Protein AF-A0A5N3ZYM3-F1 (afdb_monomer)

Sequence (93 aa):
TVSITFYVDETGISTVPKETSKRLGPKGVKQFGIISSWERAKNITVIAAFSASGNYIPPLFVFPRKRKSPHLQKNEPSGAIYTCTDNGWSNEN

Radius of gyration: 18.05 Å; Cα contacts (8 Å, |Δi|>4): 137; chains: 1; bounding box: 58×26×41 Å

Mean predicted aligned error: 10.6 Å

Foldseek 3Di:
DQPPDKDKDKDWADPFDPDPPDDDDDPPDPDPDDPTPPSPQWTWIKIWIAGPNGDTDAIEIEGLDPDDDPVVCVPHDPPHHYYYDVNNDDDDD

Structure (mmCIF, N/CA/C/O backbone):
data_AF-A0A5N3ZYM3-F1
#
_entry.id   AF-A0A5N3ZYM3-F1
#
loop_
_atom_site.group_PDB
_atom_site.id
_atom_site.type_symbol
_atom_site.label_atom_id
_atom_site.label_alt_id
_atom_site.label_comp_id
_atom_site.label_asym_id
_atom_site.label_entity_id
_atom_site.label_seq_id
_atom_site.pdbx_PDB_ins_code
_atom_site.Cartn_x
_atom_site.Cartn_y
_atom_site.Cartn_z
_atom_site.occupancy
_atom_site.B_iso_or_equiv
_atom_site.auth_seq_id
_atom_site.auth_comp_id
_atom_site.auth_asym_id
_atom_site.auth_atom_id
_atom_site.pdbx_PDB_model_num
ATOM 1 N N . THR A 1 1 ? -19.037 2.239 26.236 1.00 43.53 1 THR A N 1
ATOM 2 C CA . THR A 1 1 ? -19.527 2.528 24.876 1.00 43.53 1 THR A CA 1
ATOM 3 C C . THR A 1 1 ? -18.357 2.425 23.931 1.00 43.53 1 THR A C 1
ATOM 5 O O . THR A 1 1 ? -17.421 3.195 24.081 1.00 43.53 1 THR A O 1
ATOM 8 N N . VAL A 1 2 ? -18.338 1.415 23.060 1.00 52.44 2 VAL A N 1
ATOM 9 C CA . VAL A 1 2 ? -17.290 1.283 22.038 1.00 52.44 2 VAL A CA 1
ATOM 10 C C . VAL A 1 2 ? -17.572 2.350 20.988 1.00 52.44 2 VAL A C 1
ATOM 12 O O . VAL A 1 2 ? -18.649 2.361 20.396 1.00 52.44 2 VAL A O 1
ATOM 15 N N . SER A 1 3 ? -16.662 3.301 20.831 1.00 58.78 3 SER A N 1
ATOM 16 C CA . SER A 1 3 ? -16.807 4.395 19.877 1.00 58.78 3 SER A CA 1
ATOM 17 C C . SER A 1 3 ? -16.760 3.823 18.457 1.00 58.78 3 SER A C 1
ATOM 19 O O . SER A 1 3 ? -15.709 3.386 18.001 1.00 58.78 3 SER A O 1
ATOM 21 N N . ILE A 1 4 ? -17.901 3.807 17.764 1.00 70.00 4 ILE A N 1
ATOM 22 C CA . ILE A 1 4 ? -18.046 3.296 16.385 1.00 70.00 4 ILE A CA 1
ATOM 23 C C . ILE A 1 4 ? -17.547 4.278 15.313 1.00 70.00 4 ILE A C 1
ATOM 25 O O . ILE A 1 4 ? -17.735 4.051 14.121 1.00 70.00 4 ILE A O 1
ATOM 29 N N . THR A 1 5 ? -16.949 5.395 15.723 1.00 82.12 5 THR A N 1
ATOM 30 C CA . THR A 1 5 ? -16.415 6.409 14.816 1.00 82.12 5 THR A CA 1
ATOM 31 C C . THR A 1 5 ? -15.146 5.889 14.151 1.00 82.12 5 THR A C 1
ATOM 33 O O . THR A 1 5 ? -14.173 5.563 14.835 1.00 82.12 5 THR A O 1
ATOM 36 N N . PHE A 1 6 ? -15.151 5.847 12.821 1.00 86.44 6 PHE A N 1
ATOM 37 C CA . PHE A 1 6 ? -13.972 5.563 12.010 1.00 86.44 6 PHE A CA 1
ATOM 38 C C . PHE A 1 6 ? -13.422 6.864 11.425 1.00 86.44 6 PHE A C 1
ATOM 40 O O . PHE A 1 6 ? -14.179 7.683 10.907 1.00 86.44 6 PHE A O 1
ATOM 47 N N . TYR A 1 7 ? -12.106 7.030 11.498 1.00 89.56 7 TYR A N 1
ATOM 48 C CA . TYR A 1 7 ? -11.360 8.090 10.832 1.00 89.56 7 TYR A CA 1
ATOM 49 C C . TYR A 1 7 ? -10.723 7.519 9.574 1.00 8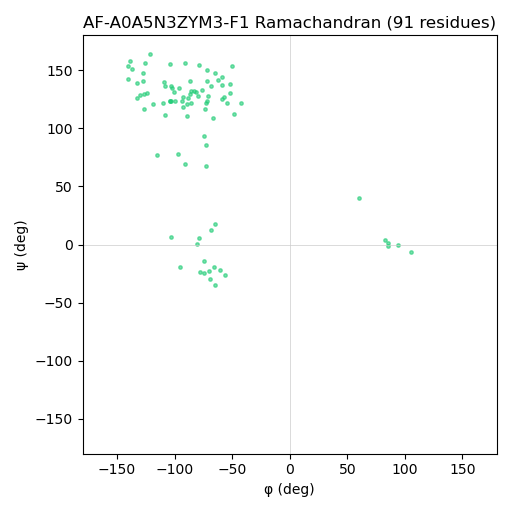9.56 7 TYR A C 1
ATOM 51 O O . TYR A 1 7 ? -10.106 6.457 9.639 1.00 89.56 7 TYR A O 1
ATOM 59 N N . VAL A 1 8 ? -10.893 8.211 8.451 1.00 90.44 8 VAL A N 1
ATOM 60 C CA . VAL A 1 8 ? -10.339 7.836 7.145 1.00 90.44 8 VAL A CA 1
ATOM 61 C C . VAL A 1 8 ? -9.211 8.799 6.805 1.00 90.44 8 VAL A C 1
ATOM 63 O O . VAL A 1 8 ? -9.373 10.002 6.997 1.00 90.44 8 VAL A O 1
ATOM 66 N N . ASP A 1 9 ? -8.101 8.277 6.294 1.00 89.75 9 ASP A N 1
ATOM 67 C CA . ASP A 1 9 ? -6.980 9.082 5.805 1.00 89.75 9 ASP A CA 1
ATOM 68 C C . ASP A 1 9 ? -6.384 8.486 4.521 1.00 89.75 9 ASP A C 1
ATOM 70 O O . ASP A 1 9 ? -6.476 7.273 4.284 1.00 89.75 9 ASP A O 1
ATOM 74 N N . GLU A 1 10 ? -5.780 9.349 3.699 1.00 88.81 10 GLU A N 1
ATOM 75 C CA . GLU A 1 10 ? -5.063 8.979 2.477 1.00 88.81 10 GLU A CA 1
ATOM 76 C C . GLU A 1 10 ? -3.554 9.205 2.652 1.00 88.81 10 GLU A C 1
ATOM 78 O O . GLU A 1 10 ? -3.089 10.318 2.888 1.00 88.81 10 GLU A O 1
ATOM 83 N N . THR A 1 11 ? -2.762 8.146 2.478 1.00 86.94 11 THR A N 1
ATOM 84 C CA . THR A 1 11 ? -1.299 8.198 2.573 1.00 86.94 11 THR A CA 1
ATOM 85 C C . THR A 1 11 ? -0.642 7.686 1.293 1.00 86.94 11 THR A C 1
ATOM 87 O O . THR A 1 11 ? -0.918 6.583 0.823 1.00 86.94 11 THR A O 1
ATOM 90 N N . GLY A 1 12 ? 0.308 8.457 0.760 1.00 85.19 12 GLY A N 1
ATOM 91 C CA . GLY A 1 12 ? 1.179 8.031 -0.335 1.00 85.19 12 GLY A CA 1
ATOM 92 C C . GLY A 1 12 ? 2.408 7.266 0.167 1.00 85.19 12 GLY A C 1
ATOM 93 O O . GLY A 1 12 ? 3.225 7.805 0.913 1.00 85.19 12 GLY A O 1
ATOM 94 N N . ILE A 1 13 ? 2.584 6.025 -0.285 1.00 81.56 13 ILE A N 1
ATOM 95 C CA . ILE A 1 13 ? 3.745 5.179 0.016 1.00 81.56 13 ILE A CA 1
ATOM 96 C C . ILE A 1 13 ? 4.671 5.123 -1.203 1.00 81.56 13 ILE A C 1
ATOM 98 O O . ILE A 1 13 ? 4.274 4.705 -2.291 1.00 81.56 13 ILE A O 1
ATOM 102 N N . SER A 1 14 ? 5.937 5.504 -1.015 1.00 76.69 14 SER A N 1
ATOM 103 C CA . SER A 1 14 ? 6.979 5.369 -2.043 1.00 76.69 14 SER A CA 1
ATOM 104 C C . SER A 1 14 ? 7.541 3.947 -2.062 1.00 76.69 14 SER A C 1
ATOM 106 O O . SER A 1 14 ? 7.952 3.421 -1.029 1.00 76.69 14 SER A O 1
ATOM 108 N N . THR A 1 15 ? 7.636 3.344 -3.249 1.00 70.69 15 THR A N 1
ATOM 109 C CA . THR A 1 15 ? 8.321 2.054 -3.462 1.00 70.69 15 THR A CA 1
ATOM 110 C C . THR A 1 15 ? 9.845 2.174 -3.428 1.00 70.69 15 THR A C 1
ATOM 112 O O . THR A 1 15 ? 10.547 1.170 -3.307 1.00 70.69 15 THR A O 1
ATOM 115 N N . VAL A 1 16 ? 10.376 3.397 -3.517 1.00 69.38 16 VAL A N 1
ATOM 116 C CA . VAL A 1 16 ? 11.813 3.667 -3.446 1.00 69.38 16 VAL A CA 1
ATOM 117 C C . VAL A 1 16 ? 12.202 3.975 -1.996 1.00 69.38 16 VAL A C 1
ATOM 119 O O . VAL A 1 16 ? 11.616 4.889 -1.404 1.00 69.38 16 VAL A O 1
ATOM 122 N N . PRO A 1 17 ? 13.204 3.277 -1.425 1.00 67.75 17 PRO A N 1
ATOM 123 C CA . PRO A 1 17 ? 13.746 3.610 -0.113 1.00 67.75 17 PRO A CA 1
ATOM 124 C C . PRO A 1 17 ? 14.257 5.056 -0.078 1.00 67.75 17 PRO A C 1
ATOM 126 O O . PRO A 1 17 ? 15.067 5.454 -0.917 1.00 67.75 17 PRO A O 1
ATOM 129 N N . LYS A 1 18 ? 13.784 5.838 0.900 1.00 64.00 18 LYS A N 1
ATOM 130 C CA . LYS A 1 18 ? 14.117 7.266 1.051 1.00 64.00 18 LYS A CA 1
ATOM 131 C C . LYS A 1 18 ? 15.574 7.496 1.458 1.00 64.00 18 LYS A C 1
ATOM 133 O O . LYS A 1 18 ? 16.157 8.510 1.090 1.00 64.00 18 LYS A O 1
ATOM 138 N N . GLU A 1 19 ? 16.169 6.549 2.179 1.00 64.19 19 GLU A N 1
ATOM 139 C CA . GLU A 1 19 ? 17.527 6.671 2.699 1.00 64.19 19 GLU A CA 1
ATOM 140 C C . GLU A 1 19 ? 18.404 5.481 2.327 1.00 64.19 19 GLU A C 1
ATOM 142 O O . GLU A 1 19 ? 18.014 4.314 2.377 1.00 64.19 19 GLU A O 1
ATOM 147 N N . THR A 1 20 ? 19.654 5.796 2.010 1.00 60.28 20 THR A N 1
ATOM 148 C CA . THR A 1 20 ? 20.751 4.846 2.055 1.00 60.28 20 THR A CA 1
ATOM 149 C C . THR A 1 20 ? 21.105 4.624 3.527 1.00 60.28 20 THR A C 1
ATOM 151 O O . THR A 1 20 ? 21.861 5.407 4.099 1.00 60.28 20 THR A O 1
ATOM 154 N N . SER A 1 21 ? 20.528 3.601 4.161 1.00 60.06 21 SER A N 1
ATOM 155 C CA . SER A 1 21 ? 20.873 3.202 5.534 1.00 60.06 21 SER A CA 1
ATOM 156 C C . SER A 1 21 ? 22.392 3.056 5.718 1.00 60.06 21 SER A C 1
ATOM 158 O O . SER A 1 21 ? 23.110 2.795 4.751 1.00 60.06 21 SER A O 1
ATOM 160 N N . LYS A 1 22 ? 22.900 3.233 6.952 1.00 65.75 22 LYS A N 1
ATOM 161 C CA . LYS A 1 22 ? 24.327 3.044 7.288 1.00 65.75 22 LYS A CA 1
ATOM 162 C C . LYS A 1 22 ? 24.810 1.700 6.727 1.00 65.75 22 LYS A C 1
ATOM 164 O O . LYS A 1 22 ? 24.356 0.647 7.168 1.00 65.75 22 LYS A O 1
ATOM 169 N N . ARG A 1 23 ? 25.704 1.739 5.734 1.00 63.03 23 ARG A N 1
ATOM 170 C CA . ARG A 1 23 ? 26.168 0.544 5.017 1.00 63.03 23 ARG A CA 1
ATOM 171 C C . ARG A 1 23 ? 27.447 0.011 5.650 1.00 63.03 23 ARG A C 1
ATOM 173 O O . ARG A 1 23 ? 28.443 0.725 5.720 1.00 63.03 23 ARG A O 1
ATOM 180 N N . LEU A 1 24 ? 27.424 -1.253 6.058 1.00 70.06 24 LEU A N 1
ATOM 181 C CA . LEU A 1 24 ? 28.629 -2.032 6.327 1.00 70.06 24 LEU A CA 1
ATOM 182 C C . LEU A 1 24 ? 28.983 -2.773 5.036 1.00 70.06 24 LEU A C 1
ATOM 184 O O . LEU A 1 24 ? 28.177 -3.550 4.530 1.00 70.06 24 LEU A O 1
ATOM 188 N N . GLY A 1 25 ? 30.156 -2.488 4.474 1.00 72.00 25 GLY A N 1
ATOM 189 C CA . GLY A 1 25 ? 30.620 -3.089 3.226 1.00 72.00 25 GLY A CA 1
ATOM 190 C C . GLY A 1 25 ? 32.105 -3.455 3.293 1.00 72.00 25 GLY A C 1
ATOM 191 O O . GLY A 1 25 ? 32.834 -2.898 4.118 1.00 72.00 25 GLY A O 1
ATOM 192 N N . PRO A 1 26 ? 32.568 -4.399 2.454 1.00 74.81 26 PRO A N 1
ATOM 193 C CA . PRO A 1 26 ? 33.972 -4.773 2.351 1.00 74.81 26 PRO A CA 1
ATOM 194 C C . PRO A 1 26 ? 34.882 -3.558 2.133 1.00 74.81 26 PRO A C 1
ATOM 196 O O . PRO A 1 26 ? 34.593 -2.652 1.344 1.00 74.81 26 PRO A O 1
ATOM 199 N N . LYS A 1 27 ? 36.016 -3.559 2.840 1.00 80.44 27 LYS A N 1
ATOM 200 C CA . LYS A 1 27 ? 37.033 -2.505 2.778 1.00 80.44 27 LYS A CA 1
ATOM 201 C C . LYS A 1 27 ? 37.553 -2.368 1.340 1.00 80.44 27 LYS A C 1
ATOM 203 O O . LYS A 1 27 ? 38.033 -3.338 0.767 1.00 80.44 27 LYS A O 1
ATOM 208 N N . GLY A 1 28 ? 37.484 -1.158 0.780 1.00 75.38 28 GLY A N 1
ATOM 209 C CA . GLY A 1 28 ? 38.045 -0.830 -0.539 1.00 75.38 28 GLY A CA 1
ATOM 210 C C . GLY A 1 28 ? 37.034 -0.666 -1.680 1.00 75.38 28 GLY A C 1
ATOM 211 O O . GLY A 1 28 ? 37.421 -0.207 -2.753 1.00 75.38 28 GLY A O 1
ATOM 212 N N . VAL A 1 29 ? 35.743 -0.952 -1.471 1.00 75.31 29 VAL A N 1
ATOM 213 C CA . VAL A 1 29 ? 34.714 -0.753 -2.509 1.00 75.31 29 VAL A CA 1
ATOM 214 C C . VAL A 1 29 ? 34.126 0.659 -2.426 1.00 75.31 29 VAL A C 1
ATOM 216 O O . VAL A 1 29 ? 33.396 0.988 -1.496 1.00 75.31 29 VAL A O 1
ATOM 219 N N . LYS A 1 30 ? 34.431 1.503 -3.423 1.00 63.78 30 LYS A N 1
ATOM 220 C CA . LYS A 1 30 ? 33.980 2.910 -3.487 1.00 63.78 30 LYS A CA 1
ATOM 221 C C . LYS A 1 30 ? 32.525 3.086 -3.946 1.00 63.78 30 LYS A C 1
ATOM 223 O O . LYS A 1 30 ? 31.912 4.096 -3.619 1.00 63.78 30 LYS A O 1
ATOM 228 N N . GLN A 1 31 ? 31.961 2.127 -4.683 1.00 62.06 31 GLN A N 1
ATOM 229 C CA . GLN A 1 31 ? 30.575 2.167 -5.170 1.00 62.06 31 GLN A CA 1
ATOM 230 C C . GLN A 1 31 ? 29.747 1.045 -4.538 1.00 62.06 31 GLN A C 1
ATOM 232 O O . GLN A 1 31 ? 29.452 0.030 -5.157 1.00 62.06 31 GLN A O 1
ATOM 237 N N . PHE A 1 32 ? 29.362 1.236 -3.278 1.00 64.44 32 PHE A N 1
ATOM 238 C CA . PHE A 1 32 ? 28.402 0.368 -2.593 1.00 64.44 32 PHE A CA 1
ATOM 239 C C . PHE A 1 32 ? 26.991 0.933 -2.798 1.00 64.44 32 PHE A C 1
ATOM 241 O O . PHE A 1 32 ? 26.442 1.543 -1.889 1.00 64.44 32 PHE A O 1
ATOM 248 N N . GLY A 1 33 ? 26.459 0.880 -4.022 1.00 63.91 33 GLY A N 1
ATOM 249 C CA . GLY A 1 33 ? 25.186 1.517 -4.394 1.00 63.91 33 GLY A CA 1
ATOM 250 C C . GLY A 1 33 ? 23.944 0.731 -3.953 1.00 63.91 33 GLY A C 1
ATOM 251 O O . GLY A 1 33 ? 23.995 -0.484 -3.801 1.00 63.91 33 GLY A O 1
ATOM 252 N N . ILE A 1 34 ? 22.810 1.418 -3.770 1.00 62.53 34 ILE A N 1
ATOM 253 C CA . ILE A 1 34 ? 21.493 0.760 -3.770 1.00 62.53 34 ILE A CA 1
ATOM 254 C C . ILE A 1 34 ? 21.072 0.626 -5.230 1.00 62.53 34 ILE A C 1
ATOM 256 O O . ILE A 1 34 ? 21.133 1.604 -5.975 1.00 62.53 34 ILE A O 1
ATOM 260 N N . ILE A 1 35 ? 20.622 -0.566 -5.618 1.00 63.44 35 ILE A N 1
ATOM 261 C CA . ILE A 1 35 ? 19.869 -0.750 -6.858 1.00 63.44 35 ILE A CA 1
ATOM 262 C C . ILE A 1 35 ? 18.483 -0.157 -6.597 1.00 63.44 35 ILE A C 1
ATOM 264 O O . ILE A 1 35 ? 17.575 -0.843 -6.136 1.00 63.44 35 ILE A O 1
ATOM 268 N N . SER A 1 36 ? 18.337 1.150 -6.795 1.00 57.31 36 SER A N 1
ATOM 269 C CA . SER A 1 36 ? 17.027 1.789 -6.800 1.00 57.31 36 SER A CA 1
ATOM 270 C C . SER A 1 36 ? 16.496 1.745 -8.224 1.00 57.31 36 SER A C 1
ATOM 272 O O . SER A 1 36 ? 17.126 2.239 -9.158 1.00 57.31 36 SER A O 1
ATOM 274 N N . SER A 1 37 ? 15.338 1.110 -8.395 1.00 57.16 37 SER A N 1
ATOM 275 C CA . SER A 1 37 ? 14.614 1.141 -9.662 1.00 57.16 37 SER A CA 1
ATOM 276 C C . SER A 1 37 ? 14.287 2.590 -10.041 1.00 57.16 37 SER A C 1
ATOM 278 O O . SER A 1 37 ? 13.964 3.413 -9.181 1.00 57.16 37 SER A O 1
ATOM 280 N N . TRP A 1 38 ? 14.322 2.894 -11.340 1.00 49.91 38 TRP A N 1
ATOM 281 C CA . TRP A 1 38 ? 13.863 4.164 -11.920 1.00 49.91 38 TRP A CA 1
ATOM 282 C C . TRP A 1 38 ? 12.330 4.344 -11.823 1.00 49.91 38 TRP A C 1
ATOM 284 O O . TRP A 1 38 ? 11.776 5.286 -12.370 1.00 49.91 38 TRP A O 1
ATOM 294 N N . GLU A 1 39 ? 11.618 3.520 -11.049 1.00 54.62 39 GLU A N 1
ATOM 295 C CA . GLU A 1 39 ? 10.246 3.798 -10.579 1.00 54.62 39 GLU A CA 1
ATOM 296 C C . GLU A 1 39 ? 10.156 5.008 -9.617 1.00 54.62 39 GLU A C 1
ATOM 298 O O . GLU A 1 39 ? 9.156 5.192 -8.921 1.00 54.62 39 GLU A O 1
ATOM 303 N N . ARG A 1 40 ? 11.185 5.871 -9.594 1.00 51.50 40 ARG A N 1
ATOM 304 C CA . ARG A 1 40 ? 11.106 7.245 -9.092 1.00 51.50 40 ARG A CA 1
ATOM 305 C C . ARG A 1 40 ? 9.795 7.863 -9.592 1.00 51.50 40 ARG A C 1
ATOM 307 O O . ARG A 1 40 ? 9.590 7.955 -10.796 1.00 51.50 40 ARG A O 1
ATOM 314 N N . ALA A 1 41 ? 8.956 8.298 -8.653 1.00 52.31 41 ALA A N 1
ATOM 315 C CA . ALA A 1 41 ? 7.677 8.997 -8.845 1.00 52.31 41 ALA A CA 1
ATOM 316 C C . ALA A 1 41 ? 6.386 8.160 -8.881 1.00 52.31 41 ALA A C 1
ATOM 318 O O . ALA A 1 41 ? 5.312 8.749 -8.969 1.00 52.31 41 ALA A O 1
ATOM 319 N N . LYS A 1 42 ? 6.426 6.829 -8.744 1.00 62.78 42 LYS A N 1
ATOM 320 C CA . LYS A 1 42 ? 5.195 6.030 -8.620 1.00 62.78 42 LYS A CA 1
ATOM 321 C C . LYS A 1 42 ? 4.869 5.725 -7.160 1.00 62.78 42 LYS A C 1
ATOM 323 O O . LYS A 1 42 ? 5.118 4.622 -6.680 1.00 62.78 42 LYS A O 1
ATOM 328 N N . ASN A 1 43 ? 4.316 6.717 -6.465 1.00 73.88 43 ASN A N 1
ATOM 329 C CA . ASN A 1 43 ? 3.738 6.503 -5.140 1.00 73.88 43 ASN A CA 1
ATOM 330 C C . ASN A 1 43 ? 2.480 5.639 -5.269 1.00 73.88 43 ASN A C 1
ATOM 332 O O . ASN A 1 43 ? 1.679 5.830 -6.182 1.00 73.88 43 ASN A O 1
ATOM 336 N N . ILE A 1 44 ? 2.335 4.6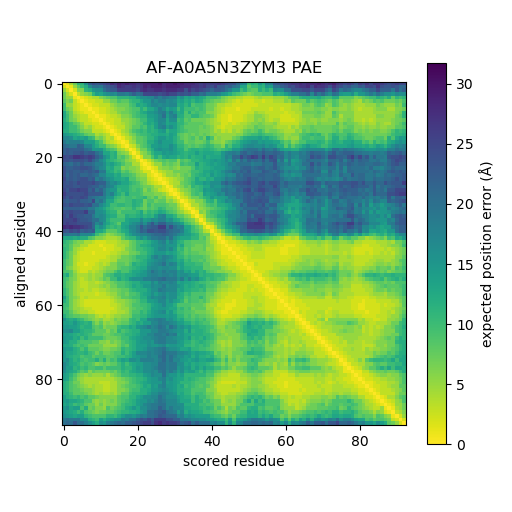71 -4.373 1.00 82.38 44 ILE A N 1
ATOM 337 C CA . ILE A 1 44 ? 1.102 3.911 -4.191 1.00 82.38 44 ILE A CA 1
ATOM 338 C C . ILE A 1 44 ? 0.267 4.697 -3.193 1.00 82.38 44 ILE A C 1
ATOM 340 O O . ILE A 1 44 ? 0.748 4.987 -2.098 1.00 82.38 44 ILE A O 1
ATOM 344 N N . THR A 1 45 ? -0.965 5.021 -3.547 1.00 87.44 45 THR A N 1
ATOM 345 C CA . THR A 1 45 ? -1.887 5.666 -2.618 1.00 87.44 45 THR A CA 1
ATOM 346 C C . THR A 1 45 ? -2.602 4.601 -1.795 1.00 87.44 45 THR A C 1
ATOM 348 O O . THR A 1 45 ? -3.078 3.600 -2.333 1.00 87.44 45 THR A O 1
ATOM 351 N N . VAL A 1 46 ? -2.649 4.792 -0.480 1.00 88.75 46 VAL A N 1
ATOM 352 C CA . VAL A 1 46 ? -3.357 3.924 0.459 1.00 88.75 46 VAL A CA 1
ATOM 353 C C . VAL A 1 46 ? -4.423 4.741 1.159 1.00 88.75 46 VAL A C 1
ATOM 355 O O . VAL A 1 46 ? -4.101 5.709 1.842 1.00 88.75 46 VAL A O 1
ATOM 358 N N . ILE A 1 47 ? -5.677 4.325 1.018 1.00 89.81 47 ILE A N 1
ATOM 359 C CA . ILE A 1 47 ? -6.790 4.854 1.804 1.00 89.81 47 ILE A CA 1
ATOM 360 C C . ILE A 1 47 ? -7.138 3.815 2.859 1.00 89.81 47 ILE A C 1
ATOM 362 O O . ILE A 1 47 ? -7.427 2.661 2.535 1.00 89.81 47 ILE A O 1
ATOM 366 N N . ALA A 1 48 ? -7.115 4.211 4.125 1.00 89.81 48 ALA A N 1
ATOM 367 C CA . ALA A 1 48 ? -7.420 3.317 5.231 1.00 89.81 48 ALA A CA 1
ATOM 368 C C . ALA A 1 48 ? -8.308 4.010 6.263 1.00 89.81 48 ALA A C 1
ATOM 370 O O . ALA A 1 48 ? -8.254 5.229 6.422 1.00 89.81 48 ALA A O 1
ATOM 371 N N . ALA A 1 49 ? -9.125 3.219 6.963 1.00 89.69 49 ALA A N 1
ATOM 372 C CA . ALA A 1 49 ? -10.021 3.722 7.992 1.00 89.69 49 ALA A CA 1
ATOM 373 C C . ALA A 1 49 ? -9.836 2.974 9.312 1.00 89.69 49 ALA A C 1
ATOM 375 O O . ALA A 1 49 ? -9.894 1.742 9.342 1.00 89.69 49 ALA A O 1
ATOM 376 N N . PHE A 1 50 ? -9.671 3.721 10.403 1.00 89.25 50 PHE A N 1
ATOM 377 C CA . PHE A 1 50 ? -9.407 3.186 11.737 1.00 89.25 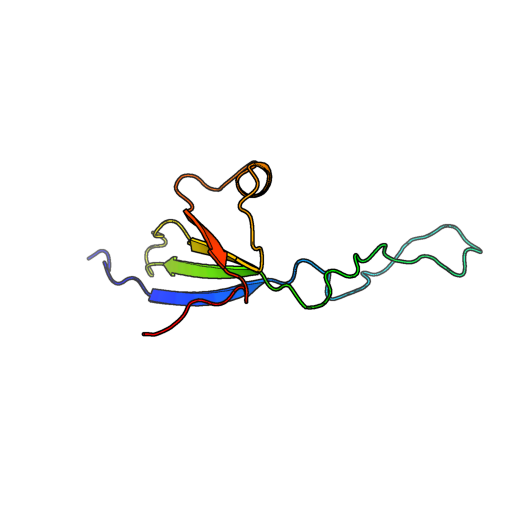50 PHE A CA 1
ATOM 378 C C . PHE A 1 50 ? -10.314 3.831 12.784 1.00 89.25 50 PHE A C 1
ATOM 380 O O . PHE A 1 50 ? -10.548 5.038 12.780 1.00 89.25 50 PHE A O 1
ATOM 387 N N . SER A 1 51 ? -10.815 3.021 13.711 1.00 88.00 51 SER A N 1
ATOM 388 C CA . SER A 1 51 ? -11.502 3.498 14.913 1.00 88.00 51 SER A CA 1
ATOM 389 C C . SER A 1 51 ? -10.514 3.681 16.064 1.00 88.00 51 SER A C 1
ATOM 391 O O . SER A 1 51 ? -9.496 2.990 16.141 1.00 88.00 51 SER A O 1
ATOM 393 N N . ALA A 1 52 ? -10.854 4.540 17.028 1.00 85.50 52 ALA A N 1
ATOM 394 C CA . ALA A 1 52 ? -10.069 4.696 18.258 1.00 85.50 52 ALA A CA 1
ATOM 395 C C . ALA A 1 52 ? -9.979 3.394 19.081 1.00 85.50 52 ALA A C 1
ATOM 397 O O . ALA A 1 52 ? -9.068 3.221 19.884 1.00 85.50 52 ALA A O 1
ATOM 398 N N . SER A 1 53 ? -10.916 2.465 18.873 1.00 86.12 53 SER A N 1
ATOM 399 C CA . SER A 1 53 ? -10.920 1.139 19.497 1.00 86.12 53 SER A CA 1
ATOM 400 C C . SER A 1 53 ? -9.997 0.128 18.802 1.00 86.12 53 SER A C 1
ATOM 402 O O . SER A 1 53 ? -9.937 -1.017 19.237 1.00 86.12 53 SER A O 1
ATOM 404 N N . GLY A 1 54 ? -9.293 0.518 17.733 1.00 83.06 54 GLY A N 1
ATOM 405 C CA . GLY A 1 54 ? -8.353 -0.34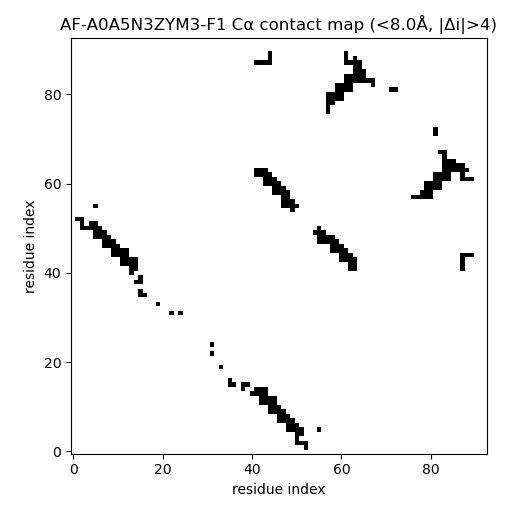3 17.010 1.00 83.06 54 GLY A CA 1
ATOM 406 C C . GLY A 1 54 ? -8.987 -1.225 15.931 1.00 83.06 54 GLY A C 1
ATOM 407 O O . GLY A 1 54 ? -8.276 -1.965 15.255 1.00 83.06 54 GLY A O 1
ATOM 408 N N . ASN A 1 55 ? -10.304 -1.134 15.717 1.00 85.06 55 ASN A N 1
ATOM 409 C CA . ASN A 1 55 ? -10.944 -1.764 14.560 1.00 85.06 55 ASN A CA 1
ATOM 410 C C . ASN A 1 55 ? -10.572 -1.000 13.290 1.00 85.06 55 ASN A C 1
ATOM 412 O O . ASN A 1 55 ? -10.564 0.235 13.309 1.00 85.06 55 ASN A O 1
ATOM 416 N N . TYR A 1 56 ? -10.336 -1.718 12.195 1.00 84.12 56 TYR A N 1
ATOM 417 C CA . TYR A 1 56 ? -10.028 -1.138 10.893 1.0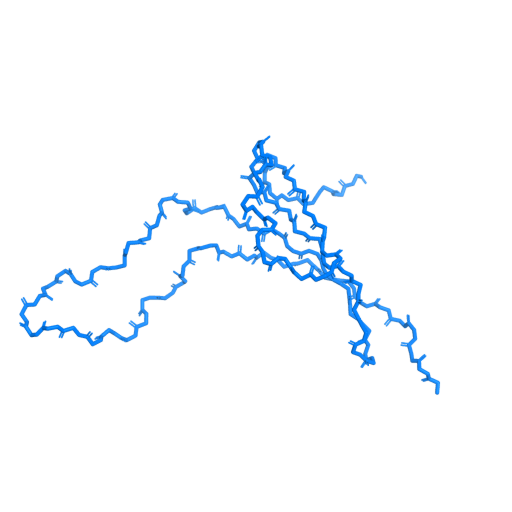0 84.12 56 TYR A CA 1
ATOM 418 C C . TYR A 1 56 ? -10.953 -1.685 9.809 1.00 84.12 56 TYR A C 1
ATOM 420 O O . TYR A 1 56 ? -11.392 -2.834 9.867 1.00 84.12 56 TYR A O 1
ATOM 428 N N . ILE A 1 57 ? -11.243 -0.847 8.820 1.00 85.38 57 ILE A N 1
ATOM 429 C CA . ILE A 1 57 ? -11.873 -1.268 7.568 1.00 85.38 57 ILE A CA 1
ATOM 430 C C . ILE A 1 57 ? -10.740 -1.699 6.632 1.00 85.38 57 ILE A C 1
ATOM 432 O O . ILE A 1 57 ? -9.684 -1.055 6.648 1.00 85.38 57 ILE A O 1
ATOM 436 N N . PRO A 1 58 ? -10.906 -2.770 5.836 1.00 89.62 58 PRO A N 1
ATOM 437 C CA . PRO A 1 58 ? -9.855 -3.196 4.929 1.00 89.62 58 PRO A CA 1
ATOM 438 C C . PRO A 1 58 ? -9.355 -2.045 4.037 1.00 89.62 58 PRO A C 1
ATOM 440 O O . PRO A 1 58 ? -10.173 -1.329 3.454 1.00 89.62 58 PRO A O 1
ATOM 443 N N . PRO A 1 59 ? -8.030 -1.837 3.946 1.00 89.44 59 PRO A N 1
ATOM 444 C CA . PRO A 1 59 ? -7.459 -0.702 3.231 1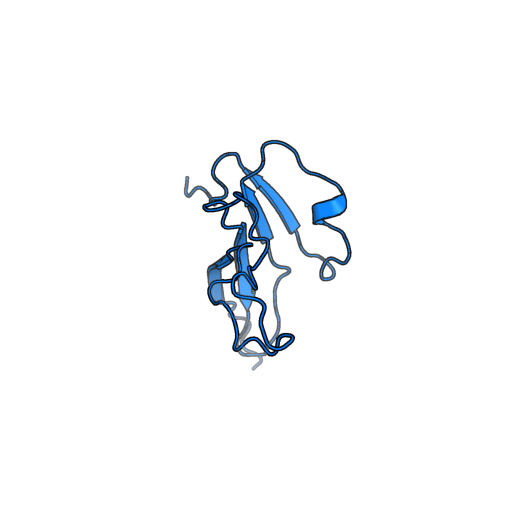.00 89.44 59 PRO A CA 1
ATOM 445 C C . PRO A 1 59 ? -7.610 -0.850 1.713 1.00 89.44 59 PRO A C 1
ATOM 447 O O . PRO A 1 59 ? -7.587 -1.960 1.171 1.00 89.44 59 PRO A O 1
ATOM 450 N N . LEU A 1 60 ? -7.709 0.286 1.025 1.00 89.56 60 LEU A N 1
ATOM 451 C CA . LEU A 1 60 ? -7.681 0.391 -0.429 1.00 89.56 60 LEU A CA 1
ATOM 452 C C . LEU A 1 60 ? -6.287 0.819 -0.888 1.00 89.56 60 LEU A C 1
ATOM 454 O O . LEU A 1 60 ? -5.802 1.882 -0.514 1.00 89.56 60 LEU A O 1
ATOM 458 N N . PHE A 1 61 ? -5.679 0.019 -1.757 1.00 87.94 61 PHE A N 1
ATOM 459 C CA . PHE A 1 61 ? -4.428 0.337 -2.431 1.00 87.94 61 PHE A CA 1
ATOM 460 C C . PHE A 1 61 ? -4.692 0.754 -3.880 1.00 87.94 61 PHE A C 1
ATOM 462 O O . PHE A 1 61 ? -5.248 -0.018 -4.668 1.00 87.94 61 PHE A O 1
ATOM 469 N N . VAL A 1 62 ? -4.239 1.948 -4.250 1.00 88.62 62 VAL A N 1
ATOM 470 C CA . VAL A 1 62 ? -4.320 2.519 -5.596 1.00 88.62 62 VAL A CA 1
ATOM 471 C C . VAL A 1 62 ? -2.921 2.529 -6.209 1.00 88.62 62 VAL A C 1
ATOM 473 O O . VAL A 1 62 ? -2.023 3.248 -5.769 1.00 88.62 62 VAL A O 1
ATOM 476 N N . PHE A 1 63 ? -2.712 1.704 -7.236 1.00 85.69 63 PHE A N 1
ATOM 477 C CA . PHE A 1 63 ? -1.425 1.614 -7.926 1.00 85.69 63 PHE A CA 1
ATOM 478 C C . PHE A 1 63 ? -1.400 2.497 -9.184 1.00 85.69 63 PHE A C 1
ATOM 480 O O . PHE A 1 63 ? -2.312 2.374 -10.003 1.00 85.69 63 PHE A O 1
ATOM 487 N N . PRO A 1 64 ? -0.325 3.280 -9.425 1.00 81.69 64 PRO A N 1
ATOM 488 C CA . PRO A 1 64 ? -0.103 4.045 -10.663 1.00 81.69 64 PRO A CA 1
ATOM 489 C C . PRO A 1 64 ? 0.278 3.128 -11.845 1.00 81.69 64 PRO A C 1
ATOM 491 O O . PRO A 1 64 ? 1.427 3.088 -12.325 1.00 81.69 64 PRO A O 1
ATOM 494 N N . ARG A 1 65 ? -0.671 2.300 -12.286 1.00 78.75 65 ARG A N 1
ATOM 495 C CA . ARG A 1 65 ? -0.496 1.263 -13.312 1.00 78.75 65 ARG A CA 1
ATOM 496 C C . ARG A 1 65 ? -1.723 1.199 -14.221 1.00 78.75 65 ARG A C 1
ATOM 498 O O . ARG A 1 65 ? -2.846 1.228 -13.752 1.00 78.75 65 ARG A O 1
ATOM 505 N N . LYS A 1 66 ? -1.491 0.968 -15.518 1.00 76.00 66 LYS A N 1
ATOM 506 C CA . LYS A 1 66 ? -2.560 0.707 -16.504 1.00 76.00 66 LYS A CA 1
ATOM 507 C C . LYS A 1 66 ? -3.170 -0.691 -16.395 1.00 76.00 66 LYS A C 1
ATOM 509 O O . LYS A 1 66 ? -4.267 -0.941 -16.876 1.00 76.00 66 LYS A O 1
ATOM 514 N N . ARG A 1 67 ? -2.418 -1.647 -15.842 1.00 77.94 67 ARG A N 1
ATOM 515 C CA . ARG A 1 67 ? -2.805 -3.061 -15.776 1.00 77.94 67 ARG A CA 1
ATOM 516 C C . ARG A 1 67 ? -2.640 -3.583 -14.360 1.00 77.94 67 ARG A C 1
ATOM 518 O O . ARG A 1 67 ? -1.554 -3.481 -13.783 1.00 77.94 67 ARG A O 1
ATOM 525 N N . LYS A 1 68 ? -3.697 -4.208 -13.848 1.00 78.69 68 LYS A N 1
ATOM 526 C CA . LYS A 1 68 ? -3.648 -4.984 -12.611 1.00 78.69 68 LYS A CA 1
ATOM 527 C C . LYS A 1 68 ? -2.855 -6.268 -12.864 1.00 78.69 68 LYS A C 1
ATOM 529 O O . LYS A 1 68 ? -3.116 -6.987 -13.825 1.00 78.69 68 LYS A O 1
ATOM 534 N N . SER A 1 69 ? -1.858 -6.528 -12.022 1.00 80.00 69 SER A N 1
ATOM 535 C CA . SER A 1 69 ? -1.073 -7.766 -12.038 1.00 80.00 69 SER A CA 1
ATOM 536 C C . SER A 1 69 ? -1.424 -8.600 -10.805 1.00 80.00 69 SER A C 1
ATOM 538 O O . SER A 1 69 ? -1.513 -8.014 -9.725 1.00 80.00 69 SER A O 1
ATOM 540 N N . PRO A 1 70 ? -1.555 -9.937 -10.911 1.00 80.44 70 PRO A N 1
ATOM 541 C CA . PRO A 1 70 ? -1.789 -10.810 -9.756 1.00 80.44 70 PRO A CA 1
ATOM 542 C C . PRO A 1 70 ? -0.721 -10.669 -8.664 1.00 80.44 70 PRO A C 1
ATOM 544 O O . PRO A 1 70 ? -0.987 -10.875 -7.486 1.00 80.44 70 PRO A O 1
ATOM 547 N N . HIS A 1 71 ? 0.493 -10.252 -9.034 1.00 81.50 71 HIS A N 1
ATOM 548 C CA . HIS A 1 71 ? 1.580 -10.024 -8.083 1.00 81.50 71 HIS A CA 1
ATOM 549 C C . HIS A 1 71 ? 1.326 -8.862 -7.114 1.00 81.50 71 HIS A C 1
ATOM 551 O O . HIS A 1 71 ? 1.968 -8.812 -6.072 1.0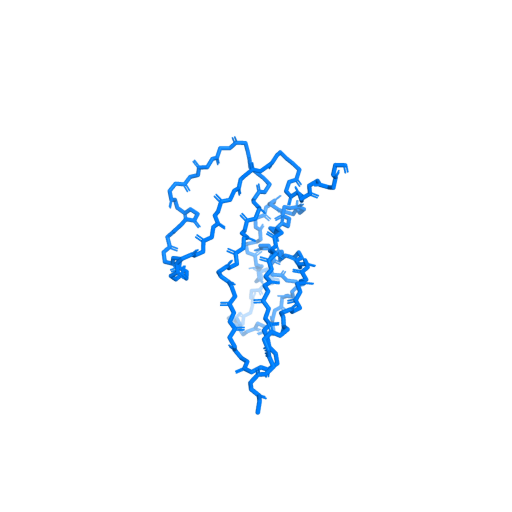0 81.50 71 HIS A O 1
ATOM 557 N N . LEU A 1 72 ? 0.406 -7.945 -7.435 1.00 76.75 72 L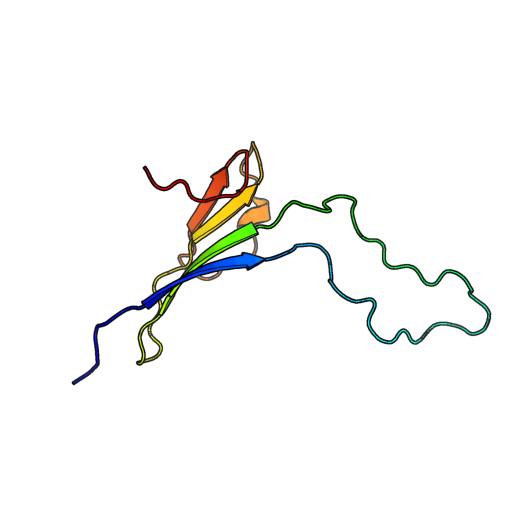EU A N 1
ATOM 558 C CA . LEU A 1 72 ? 0.032 -6.838 -6.546 1.00 76.75 72 LEU A CA 1
ATOM 559 C C . LEU A 1 72 ? -0.747 -7.298 -5.311 1.00 76.75 72 LEU A C 1
ATOM 561 O O . LEU A 1 72 ? -0.748 -6.600 -4.307 1.00 76.75 72 LEU A O 1
ATOM 565 N N . GLN A 1 73 ? -1.384 -8.464 -5.404 1.00 80.56 73 GLN A N 1
ATOM 566 C CA . GLN A 1 73 ? -2.227 -9.075 -4.373 1.00 80.56 73 GLN A CA 1
ATOM 567 C C . GLN A 1 73 ? -1.502 -10.210 -3.637 1.00 80.56 73 GLN A C 1
ATOM 569 O O . GLN A 1 73 ? -2.073 -10.951 -2.840 1.00 80.56 73 GLN A O 1
ATOM 574 N N . LYS A 1 74 ? -0.210 -10.397 -3.922 1.00 80.88 74 LYS A N 1
ATOM 575 C CA . LYS A 1 74 ? 0.568 -11.471 -3.315 1.00 80.88 74 LYS A CA 1
ATOM 576 C C . LYS A 1 74 ? 0.820 -11.144 -1.842 1.00 80.88 74 LYS A C 1
ATOM 578 O O . LYS A 1 74 ? 1.450 -10.132 -1.548 1.00 80.88 74 LYS A O 1
ATOM 583 N N . ASN A 1 75 ? 0.414 -12.047 -0.947 1.00 80.56 75 ASN A N 1
ATOM 584 C CA . ASN A 1 75 ? 0.508 -11.883 0.511 1.00 80.56 75 ASN A CA 1
ATOM 585 C C . ASN A 1 75 ? -0.274 -10.662 1.031 1.00 80.56 75 ASN A C 1
ATOM 587 O O . ASN A 1 75 ? 0.211 -9.926 1.890 1.00 80.56 75 ASN A O 1
ATOM 591 N N . GLU A 1 76 ? -1.459 -10.423 0.472 1.00 78.75 76 GLU A N 1
ATOM 592 C CA . GLU A 1 76 ? -2.321 -9.315 0.876 1.00 78.75 76 GLU A CA 1
ATOM 593 C C . GLU A 1 76 ? -2.837 -9.445 2.321 1.00 78.75 76 GLU A C 1
ATOM 595 O O . GLU A 1 76 ? -3.079 -10.558 2.802 1.00 78.75 76 GLU A O 1
ATOM 600 N N . PRO A 1 77 ? -3.044 -8.317 3.028 1.00 76.25 77 PRO A N 1
ATOM 601 C CA . PRO A 1 77 ? -3.852 -8.304 4.236 1.00 76.25 77 PRO A CA 1
ATOM 602 C C . PRO A 1 77 ? -5.265 -8.796 3.912 1.00 76.25 77 PRO A C 1
ATOM 604 O O . PRO A 1 77 ? -5.844 -8.408 2.896 1.00 76.25 77 PRO A O 1
ATOM 607 N N . SER A 1 78 ? -5.829 -9.635 4.783 1.00 77.12 78 SER A N 1
ATOM 608 C CA . SER A 1 78 ? -7.161 -10.208 4.570 1.00 77.12 78 SER A CA 1
ATOM 609 C C . SER A 1 78 ? -8.202 -9.107 4.325 1.00 77.12 78 SER A C 1
ATOM 611 O O . SER A 1 78 ? -8.380 -8.215 5.155 1.00 77.12 78 SER A O 1
ATOM 613 N N . GLY A 1 79 ? -8.866 -9.167 3.169 1.00 81.38 79 GLY A N 1
ATOM 614 C CA . GLY A 1 79 ? -9.917 -8.230 2.767 1.00 81.38 79 GLY A CA 1
ATOM 615 C C . GLY A 1 79 ? -9.440 -6.934 2.105 1.00 81.38 79 GLY A C 1
ATOM 616 O O . GLY A 1 79 ? -10.290 -6.129 1.730 1.00 81.38 79 GLY A O 1
ATOM 617 N N . ALA A 1 80 ? -8.130 -6.704 1.949 1.00 83.88 80 ALA A N 1
ATOM 618 C CA . ALA A 1 80 ? -7.619 -5.493 1.306 1.00 83.88 80 ALA A CA 1
ATOM 619 C C . ALA A 1 80 ? -8.075 -5.379 -0.161 1.00 83.88 80 ALA A C 1
ATOM 621 O O . ALA A 1 80 ? -8.130 -6.359 -0.907 1.00 83.88 80 ALA A O 1
ATOM 622 N N . ILE A 1 81 ? -8.390 -4.155 -0.587 1.00 87.06 81 ILE A N 1
ATOM 623 C CA . ILE A 1 81 ? -8.882 -3.865 -1.935 1.00 87.06 81 ILE A CA 1
ATOM 624 C C . ILE A 1 81 ? -7.745 -3.264 -2.758 1.00 87.06 81 ILE A C 1
ATOM 626 O O . ILE A 1 81 ? -7.012 -2.395 -2.298 1.00 87.06 81 ILE A O 1
ATOM 630 N N . TYR A 1 82 ? -7.607 -3.716 -4.004 1.00 86.50 82 TYR A N 1
ATOM 631 C CA . TYR A 1 82 ? -6.521 -3.314 -4.898 1.00 86.50 82 TYR A CA 1
ATOM 632 C C . TYR A 1 82 ? -7.082 -2.795 -6.215 1.00 86.50 82 TYR A C 1
ATOM 634 O O . TYR A 1 82 ? -7.676 -3.565 -6.983 1.00 86.50 82 TYR A O 1
ATOM 642 N N . THR A 1 83 ? -6.832 -1.519 -6.498 1.00 86.69 83 THR A N 1
ATOM 643 C CA . THR A 1 83 ? -7.199 -0.852 -7.747 1.00 86.69 83 THR A CA 1
ATOM 644 C C . THR A 1 83 ? -5.974 -0.273 -8.455 1.00 86.69 83 THR A C 1
ATOM 646 O O . THR A 1 83 ? -4.876 -0.183 -7.903 1.00 86.69 83 THR A O 1
ATOM 649 N N . CYS A 1 84 ? -6.133 0.049 -9.731 1.00 85.75 84 CYS A N 1
ATOM 650 C CA . CYS A 1 84 ? -5.080 0.577 -10.584 1.00 85.75 84 CYS A CA 1
ATOM 651 C C . CYS A 1 84 ? -5.628 1.792 -11.335 1.00 85.75 84 CYS A C 1
ATOM 653 O O . CYS A 1 84 ? -6.666 1.685 -11.984 1.00 85.75 84 CYS A O 1
ATOM 655 N N . THR A 1 85 ? -4.936 2.924 -11.239 1.00 84.81 85 THR A N 1
ATOM 656 C CA . THR A 1 85 ? -5.252 4.152 -11.978 1.00 84.81 85 THR A CA 1
ATOM 657 C C . THR A 1 85 ? -4.016 4.617 -12.742 1.00 84.81 85 THR A C 1
ATOM 659 O O . THR A 1 85 ? -2.882 4.281 -12.391 1.00 84.81 85 THR A O 1
ATOM 662 N N . ASP A 1 86 ? -4.215 5.382 -13.815 1.00 77.69 86 ASP A N 1
ATOM 663 C CA . ASP A 1 86 ? -3.107 5.853 -14.653 1.00 77.69 86 ASP A CA 1
ATOM 664 C C . ASP A 1 86 ? -2.172 6.807 -13.891 1.00 77.69 86 ASP A C 1
ATOM 666 O O . ASP A 1 86 ? -0.955 6.763 -14.090 1.00 77.69 86 ASP A O 1
ATOM 670 N N . ASN A 1 87 ? -2.728 7.624 -12.989 1.00 74.81 87 ASN A N 1
ATOM 671 C CA . ASN A 1 87 ? -2.002 8.602 -12.174 1.00 74.81 87 ASN A CA 1
ATOM 672 C C . ASN A 1 87 ? -1.620 8.081 -10.773 1.00 74.81 87 ASN A C 1
ATOM 674 O O . ASN A 1 87 ? -0.704 8.632 -10.170 1.00 74.81 87 ASN A O 1
ATOM 678 N N . GLY A 1 88 ? -2.266 7.025 -10.266 1.00 73.00 88 GLY A N 1
ATOM 679 C CA . GLY A 1 88 ? -2.067 6.501 -8.909 1.00 73.00 88 GLY A CA 1
ATOM 680 C C . GLY A 1 88 ? -2.843 7.225 -7.812 1.00 73.00 88 GLY A C 1
ATOM 681 O O . GLY A 1 88 ? -2.663 6.872 -6.655 1.00 73.00 88 GLY A O 1
ATOM 682 N N . TRP A 1 89 ? -3.692 8.197 -8.156 1.00 75.88 89 TRP A N 1
ATOM 683 C CA . TRP A 1 89 ? -4.465 8.990 -7.197 1.00 75.88 89 TRP A CA 1
ATOM 684 C C . TRP A 1 89 ? -5.926 8.546 -7.152 1.00 75.88 89 TRP A C 1
ATOM 686 O O . TRP A 1 89 ? -6.453 7.991 -8.123 1.00 75.88 89 TRP A O 1
ATOM 696 N N . SER A 1 90 ? -6.564 8.811 -6.016 1.00 72.50 90 SER A N 1
ATOM 697 C CA . SER A 1 90 ? -8.015 8.767 -5.854 1.00 72.50 90 SER A CA 1
ATOM 698 C C . SER A 1 90 ? -8.586 10.066 -6.423 1.00 72.50 90 SER A C 1
ATOM 700 O O . SER A 1 90 ? -8.115 11.143 -6.071 1.00 72.50 90 SER A O 1
ATOM 702 N N . ASN A 1 91 ? -9.568 9.992 -7.320 1.00 69.31 91 ASN A N 1
ATOM 703 C CA . ASN A 1 91 ? -10.246 11.200 -7.788 1.00 69.31 91 ASN A CA 1
ATOM 704 C C . ASN A 1 91 ? -11.394 11.529 -6.829 1.00 69.31 91 ASN A C 1
ATOM 706 O O . ASN A 1 91 ? -12.227 10.665 -6.547 1.00 69.31 91 ASN A O 1
ATOM 710 N N . GLU A 1 92 ? -11.453 12.776 -6.374 1.00 61.25 92 GLU A N 1
ATOM 711 C CA . GLU A 1 92 ? -12.700 13.385 -5.921 1.00 61.25 92 GLU A CA 1
ATOM 712 C C . GLU A 1 92 ? -13.518 13.743 -7.167 1.00 61.25 92 GLU A C 1
ATOM 714 O O . GLU A 1 92 ? -12.965 14.221 -8.159 1.00 61.25 92 GLU A O 1
ATOM 719 N N . ASN A 1 93 ? -14.803 13.404 -7.168 1.00 44.66 93 ASN A N 1
ATOM 720 C CA . ASN A 1 93 ? -15.708 13.744 -8.262 1.00 44.66 93 ASN A CA 1
ATOM 721 C C . ASN A 1 93 ? -16.382 15.081 -7.962 1.00 44.66 93 ASN A C 1
ATOM 723 O O . ASN A 1 93 ? -16.847 15.221 -6.807 1.00 44.66 93 ASN A O 1
#

pLDDT: mean 75.61, std 11.91, range [43.53, 90.44]

Secondary structure (DSSP, 8-state):
----PEEEEEEEEESS-SS-------TT-S-------S-TT-EEEEEEEEETTS-EEEEEEEEE-SS--GGGGTTPPTT-EEEEESSSPPPP-

Organism: Photinus pyralis (NCBI:txid7054)

Solvent-accessible surface area (backbone atoms only — not comparable to full-atom values): 6154 Å² total; per-residue (Å²): 132,84,64,84,59,66,49,73,52,79,47,75,44,66,82,62,80,92,65,87,66,93,78,87,74,72,90,88,68,88,79,82,73,80,93,69,71,84,65,72,88,56,37,33,27,34,40,40,32,41,23,91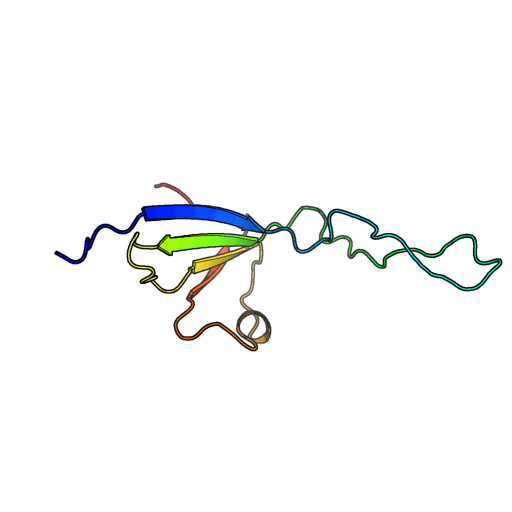,80,71,54,66,53,63,36,38,37,27,33,51,30,90,66,87,54,79,75,80,58,62,88,58,64,84,77,50,42,82,50,59,30,80,82,11,66,86,80,85,130

Nearest PDB structures (foldseek):
  4u7b-assembly2_G-2  TM=4.933E-01  e=1.377E+00  Drosophila mauritiana
  3hot-assembly1_B  TM=6.045E-01  e=3.349E+00  Drosophila mauritiana
  3hot-assembly1_A  TM=4.839E-01  e=2.288E+00  Drosophila mauritiana
  4r79-assembly1_B  TM=5.447E-01  e=5.222E+00  Drosophila mauritiana
  4zm8-assembly2_D  TM=3.282E-01  e=2.949E+00  Ixodes scapularis